Protein 2X4K (pdb7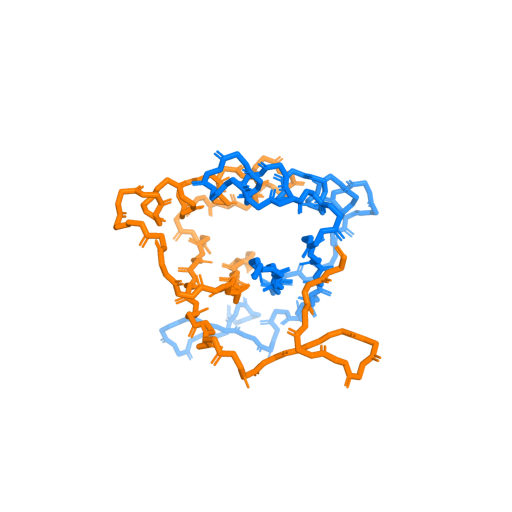0)

Solvent-accessible surface area: 7138 Å² total; per-residue (Å²): 84,31,14,0,56,0,36,0,84,0,33,71,62,59,55,114,102,58,42,129,56,0,56,50,46,0,12,56,3,0,60,142,14,4,59,4,75,99,127,1,18,64,28,77,43,73,81,27,117,44,65,129,17,34,85,99,83,87,106,60,56,129,81,22,16,0,57,0,34,0,82,0,31,87,48,73,48,115,121,56,29,150,74,0,58,44,44,0,11,58,5,0,62,148,10,8,58,4,115,110,179,20,18,78,27,76,40,75,76,30,118,84,102,131,34,38,52,99,87,82,165,143,14,92

Structure (mmCIF, N/CA/C/O backbone):
data_2X4K
#
_entry.id   2X4K
#
_cell.length_a   50.190
_cell.length_b   50.190
_cell.length_c   150.620
_cell.angle_alpha   90.00
_cell.angle_beta   90.00
_cell.angle_gamma   120.00
#
_symmetry.space_group_name_H-M   'P 63 2 2'
#
loop_
_entity.id
_entity.type
_entity.pdbx_description
1 polymer '4-OXALOCROTONATE TAUTOMERASE'
2 non-polymer 'PHOSPHATE ION'
3 non-polymer 'ZINC ION'
4 non-polymer 'ACETATE ION'
5 water water
#
loop_
_atom_site.group_PDB
_atom_site.id
_atom_site.type_symbol
_atom_site.label_atom_id
_atom_site.label_alt_id
_atom_site.label_comp_id
_atom_site.label_asym_id
_atom_site.label_entity_id
_atom_site.label_seq_id
_atom_site.pdbx_PDB_ins_code
_atom_site.Cartn_x
_atom_site.Cartn_y
_atom_site.Cartn_z
_atom_site.occupancy
_atom_site.B_iso_or_equiv
_atom_site.auth_seq_id
_atom_site.auth_comp_id
_atom_site.auth_asym_id
_atom_site.auth_atom_id
_atom_site.pdbx_PDB_model_num
ATOM 1 N N . SER A 1 1 ? 21.293 31.429 31.369 1.00 21.48 0 SER A N 1
ATOM 2 C CA . SER A 1 1 ? 20.211 31.527 30.344 1.00 20.86 0 SER A CA 1
ATOM 3 C C . SER A 1 1 ? 20.205 30.271 29.451 1.00 19.52 0 SER A C 1
ATOM 4 O O . SER A 1 1 ? 21.254 29.726 29.124 1.00 19.20 0 SER A O 1
ATOM 7 N N . MET A 1 2 ? 19.012 29.883 29.004 1.00 18.32 1 MET A N 1
ATOM 8 C CA A MET A 1 2 ? 18.721 28.492 28.595 0.50 17.27 1 MET A CA 1
ATOM 9 C CA B MET A 1 2 ? 18.706 28.502 28.593 0.50 17.56 1 MET A CA 1
ATOM 10 C C . MET A 1 2 ? 19.342 27.936 27.306 1.00 16.63 1 MET A C 1
ATOM 11 O O . MET A 1 2 ? 19.537 26.729 27.198 1.00 17.12 1 MET A O 1
ATOM 20 N N . MET A 1 3 ? 19.622 28.789 26.334 1.00 16.22 2 MET A N 1
ATOM 21 C CA . MET A 1 3 ? 20.165 28.408 25.004 1.00 12.94 2 MET A CA 1
ATOM 22 C C . MET A 1 3 ? 19.836 27.005 24.429 1.00 11.12 2 MET A C 1
ATOM 23 O O . MET A 1 3 ? 20.736 26.195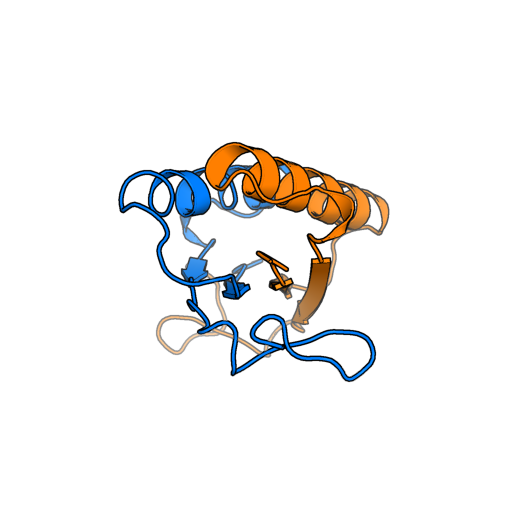 24.181 1.00 11.20 2 MET A O 1
ATOM 28 N N . PRO A 1 4 ? 18.551 26.719 24.179 1.00 9.89 3 PRO A N 1
ATOM 29 C CA . PRO A 1 4 ? 18.236 25.390 23.678 1.00 9.59 3 PRO A CA 1
ATOM 30 C C . PRO A 1 4 ? 18.797 25.114 22.276 1.00 9.46 3 PRO A C 1
ATOM 31 O O . PRO A 1 4 ? 18.743 25.971 21.389 1.00 9.75 3 PRO A O 1
ATOM 35 N N . ILE A 1 5 ? 19.357 23.924 22.108 1.00 8.98 4 ILE A N 1
ATOM 36 C CA . ILE A 1 5 ? 19.851 23.458 20.828 1.00 10.09 4 ILE A CA 1
ATOM 37 C C . ILE A 1 5 ? 19.144 22.156 20.528 1.00 9.17 4 ILE A C 1
ATOM 38 O O . ILE A 1 5 ? 19.295 21.181 21.259 1.00 8.94 4 ILE A O 1
ATOM 43 N N . VAL A 1 6 ? 18.363 22.163 19.457 1.00 9.04 5 VAL A N 1
ATOM 44 C CA . VAL A 1 6 ? 17.554 21.037 19.072 1.00 8.97 5 VAL A CA 1
ATOM 45 C C . VAL A 1 6 ? 18.133 20.427 17.813 1.00 8.25 5 VAL A C 1
ATOM 46 O O . VAL A 1 6 ? 18.455 21.140 16.860 1.00 10.46 5 VAL A O 1
ATOM 50 N N . ASN A 1 7 ? 18.278 19.108 17.825 1.00 7.25 6 ASN A N 1
ATOM 51 C CA . ASN A 1 7 ? 18.705 18.357 16.667 1.00 7.65 6 ASN A CA 1
ATOM 52 C C . ASN A 1 7 ? 17.589 17.387 16.308 1.00 7.50 6 ASN A C 1
ATOM 53 O O . ASN A 1 7 ? 17.111 16.647 17.169 1.00 9.14 6 ASN A O 1
ATOM 58 N N . VAL A 1 8 ? 17.143 17.420 15.058 1.00 7.59 7 VAL A N 1
ATOM 59 C CA . VAL A 1 8 ? 16.095 16.522 14.605 1.00 8.29 7 VAL A CA 1
ATOM 60 C C . VAL A 1 8 ? 16.656 15.634 13.503 1.00 8.24 7 VAL A C 1
ATOM 61 O O . VAL A 1 8 ? 17.001 16.118 12.430 1.00 9.35 7 VAL A O 1
ATOM 65 N N . LYS A 1 9 ? 16.750 14.338 13.770 1.00 8.27 8 LYS A N 1
ATOM 66 C CA . LYS A 1 9 ? 17.122 13.355 12.762 1.00 8.56 8 LYS A CA 1
ATOM 67 C C . LYS A 1 9 ? 15.851 12.739 12.226 1.00 9.09 8 LYS A C 1
ATOM 68 O O . LYS A 1 9 ? 15.021 12.280 13.001 1.00 9.89 8 LYS A O 1
ATOM 74 N N . LEU A 1 10 ? 15.685 12.723 10.909 1.00 8.83 9 LEU A N 1
ATOM 75 C CA . LEU A 1 10 ? 14.503 12.092 10.340 1.00 9.92 9 LEU A CA 1
ATOM 76 C C . LEU A 1 10 ? 14.769 11.658 8.910 1.00 9.57 9 LEU A C 1
ATOM 77 O O . LEU A 1 10 ? 15.761 12.030 8.303 1.00 9.65 9 LEU A O 1
ATOM 82 N N . LEU A 1 11 ? 13.864 10.846 8.391 1.00 10.66 10 LEU A N 1
ATOM 83 C CA . LEU A 1 11 ? 13.977 10.310 7.046 1.00 11.09 10 LEU A CA 1
ATOM 84 C C . LEU A 1 11 ? 14.085 11.421 6.013 1.00 11.14 10 LEU A C 1
ATOM 85 O O . LEU A 1 11 ? 13.333 12.393 6.064 1.00 11.97 10 LEU A O 1
ATOM 90 N N . GLU A 1 12 ? 14.995 11.253 5.062 1.00 11.29 11 GLU A N 1
ATOM 91 C CA . GLU A 1 12 ? 15.172 12.220 3.987 1.00 13.00 11 GLU A CA 1
ATOM 92 C C . GLU A 1 12 ? 13.943 12.341 3.095 1.00 13.77 11 GLU A C 1
ATOM 93 O O . GLU A 1 12 ? 13.059 11.485 3.103 1.00 14.21 11 GLU A O 1
ATOM 99 N N . GLY A 1 13 ? 13.918 13.417 2.321 1.00 15.36 12 GLY A N 1
ATOM 100 C CA . GLY A 1 13 ? 12.877 13.635 1.330 1.00 15.94 12 GLY A CA 1
ATOM 101 C C . GLY A 1 13 ? 11.765 14.550 1.797 1.00 16.91 12 GLY A C 1
ATOM 102 O O . GLY A 1 13 ? 10.729 14.643 1.144 1.00 17.67 12 GLY A O 1
ATOM 103 N N . ARG A 1 14 ? 11.972 15.246 2.906 1.00 17.72 13 ARG A N 1
ATOM 104 C CA . ARG A 1 14 ? 10.965 16.182 3.393 1.00 18.79 13 ARG A CA 1
ATOM 105 C C . ARG A 1 14 ? 10.898 17.376 2.443 1.00 18.63 13 ARG A C 1
ATOM 106 O O . ARG A 1 14 ? 11.904 17.762 1.866 1.00 18.12 13 ARG A O 1
ATOM 114 N N . SER A 1 15 ? 9.710 17.953 2.271 1.00 18.29 14 SER A N 1
ATOM 115 C CA . SER A 1 15 ? 9.560 19.152 1.444 1.00 17.88 14 SER A CA 1
ATOM 116 C C . SER A 1 15 ? 10.160 20.351 2.161 1.00 17.11 14 SER A C 1
ATOM 117 O O . SER A 1 15 ? 10.301 20.334 3.384 1.00 16.26 14 SER A O 1
ATOM 120 N N . ASP A 1 16 ? 10.501 21.394 1.411 1.00 17.17 15 ASP A N 1
ATOM 121 C CA . ASP A 1 16 ? 11.055 22.602 2.016 1.00 16.78 15 ASP A CA 1
ATOM 122 C C . ASP A 1 16 ? 10.059 23.218 2.998 1.00 16.14 15 ASP A C 1
ATOM 123 O O . ASP A 1 16 ? 10.461 23.731 4.038 1.00 15.62 15 ASP A O 1
ATOM 128 N N . GLU A 1 17 ? 8.766 23.158 2.668 1.00 15.93 16 GLU A N 1
ATOM 129 C CA . GLU A 1 17 ? 7.731 23.704 3.547 1.00 16.33 16 GLU A CA 1
ATOM 130 C C . GLU A 1 17 ? 7.592 22.883 4.823 1.00 15.32 16 GLU A C 1
ATOM 131 O O . GLU A 1 17 ? 7.420 23.447 5.903 1.00 14.53 16 GLU A O 1
ATOM 137 N N . GLN A 1 18 ? 7.659 21.559 4.710 1.00 15.29 17 GLN A N 1
ATOM 138 C CA . GLN A 1 18 ? 7.646 20.701 5.899 1.00 15.55 17 GLN A CA 1
ATOM 139 C C . GLN A 1 18 ? 8.812 21.040 6.835 1.00 14.50 17 GLN A C 1
ATOM 140 O O . GLN A 1 18 ? 8.619 21.132 8.044 1.00 14.45 17 GLN A O 1
ATOM 146 N N A LEU A 1 19 ? 10.007 21.222 6.258 0.50 14.37 18 LEU A N 1
ATOM 147 N N B LEU A 1 19 ? 10.000 21.258 6.293 0.50 14.01 18 LEU A N 1
ATOM 148 C CA A LEU A 1 19 ? 11.212 21.635 6.999 0.50 13.85 18 LEU A CA 1
ATOM 149 C CA B LEU A 1 19 ? 11.140 21.579 7.138 0.50 13.18 18 LEU A CA 1
ATOM 150 C C A LEU A 1 19 ? 11.003 22.986 7.675 0.50 12.99 18 LEU A C 1
ATOM 151 C C B LEU A 1 19 ? 11.064 23.019 7.680 0.50 12.71 18 LEU A C 1
ATOM 152 O O A LEU A 1 19 ? 11.301 23.154 8.859 0.50 12.35 18 LEU A O 1
ATOM 153 O O B LEU A 1 19 ? 11.496 23.274 8.808 0.50 12.23 18 LEU A O 1
ATOM 162 N N . LYS A 1 20 ? 10.497 23.946 6.906 1.00 12.94 19 LYS A N 1
ATOM 163 C CA . LYS A 1 20 ? 10.241 25.298 7.402 1.00 12.78 19 LYS A CA 1
ATOM 164 C C . LYS A 1 20 ? 9.305 25.247 8.611 1.00 11.72 19 LYS A C 1
ATOM 165 O O . LYS A 1 20 ? 9.583 25.840 9.655 1.00 11.51 19 LYS A O 1
ATOM 171 N N . ASN A 1 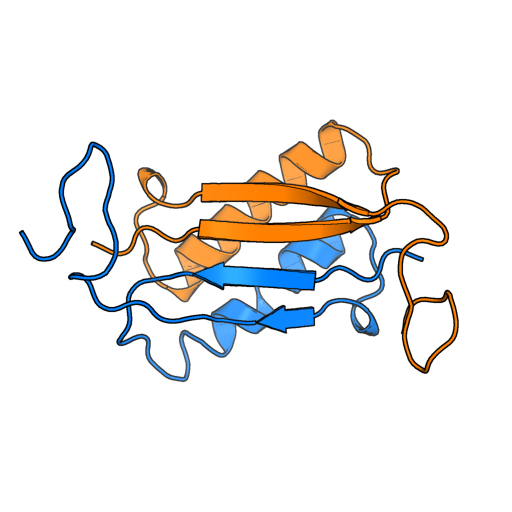21 ? 8.214 24.508 8.465 1.00 11.48 20 ASN A N 1
ATOM 172 C CA . ASN A 1 21 ? 7.223 24.384 9.519 1.00 11.40 20 ASN A CA 1
ATOM 173 C C . ASN A 1 21 ? 7.765 23.626 10.722 1.00 10.61 20 ASN A C 1
ATOM 174 O O . ASN A 1 21 ? 7.476 23.997 11.854 1.00 10.43 20 ASN A O 1
ATOM 179 N N . LEU A 1 22 ? 8.543 22.572 10.485 1.00 10.45 21 LEU A N 1
ATOM 180 C CA . LEU A 1 22 ? 9.166 21.830 11.574 1.00 10.50 21 LEU A CA 1
ATOM 181 C C . LEU A 1 22 ? 10.024 22.754 12.434 1.00 10.09 21 LEU A C 1
ATOM 182 O O . LEU A 1 22 ? 9.932 22.741 13.664 1.00 9.91 21 LEU A O 1
ATOM 187 N N . VAL A 1 23 ? 10.861 23.563 11.793 1.00 10.09 22 VAL A N 1
ATOM 188 C CA . VAL A 1 23 ? 11.720 24.479 12.544 1.00 10.13 22 VAL A CA 1
ATOM 189 C C . VAL A 1 23 ? 10.887 25.468 13.367 1.00 9.96 22 VAL A C 1
ATOM 190 O O . VAL A 1 23 ? 11.182 25.705 14.535 1.00 10.00 22 VAL A O 1
ATOM 194 N N . SER A 1 24 ? 9.842 26.036 12.773 1.00 9.70 23 SER A N 1
ATOM 195 C CA . SER A 1 24 ? 9.020 27.003 13.492 1.00 9.93 23 SER A CA 1
ATOM 196 C C . SER A 1 24 ? 8.234 26.372 14.637 1.00 8.80 23 SER A C 1
ATOM 197 O O . SER A 1 24 ? 8.219 26.902 15.746 1.00 8.56 23 SER A O 1
ATOM 200 N N . GLU A 1 25 ? 7.588 25.241 14.370 1.00 8.62 24 GLU A N 1
ATOM 201 C CA . GLU A 1 25 ? 6.720 24.600 15.366 1.00 8.69 24 GLU A CA 1
ATOM 202 C C . GLU A 1 25 ? 7.524 23.959 16.494 1.00 7.98 24 GLU A C 1
ATOM 203 O O . GLU A 1 25 ? 7.091 23.991 17.647 1.00 8.00 24 GLU A O 1
ATOM 209 N N . VAL A 1 26 ? 8.680 23.362 16.196 1.00 7.90 25 VAL A N 1
ATOM 210 C CA A VAL A 1 26 ? 9.540 22.826 17.249 0.50 7.38 25 VAL A CA 1
ATOM 211 C CA B VAL A 1 26 ? 9.519 22.828 17.270 0.50 8.19 25 VAL A CA 1
ATOM 212 C C . VAL A 1 26 ? 10.023 23.970 18.145 1.00 7.37 25 VAL A C 1
ATOM 213 O O . VAL A 1 26 ? 10.106 23.831 19.368 1.00 7.33 25 VAL A O 1
ATOM 220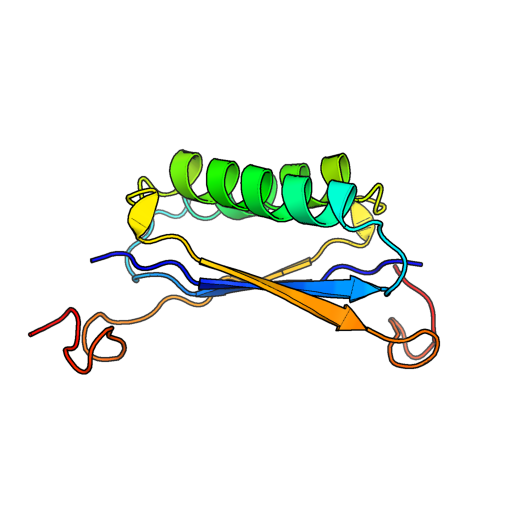 N N . THR A 1 27 ? 10.349 25.103 17.533 1.00 7.28 26 THR A N 1
ATOM 221 C CA . THR A 1 27 ? 10.763 26.276 18.306 1.00 7.35 26 THR A CA 1
ATOM 222 C C . THR A 1 27 ? 9.632 26.742 19.220 1.00 7.14 26 THR A C 1
ATOM 223 O O . THR A 1 27 ? 9.863 26.995 20.398 1.00 7.70 26 THR A O 1
ATOM 227 N N . ASP A 1 28 ? 8.411 26.808 18.691 1.00 7.79 27 ASP A N 1
ATOM 228 C CA . ASP A 1 28 ? 7.241 27.156 19.497 1.00 8.21 27 ASP A CA 1
ATOM 229 C C . ASP A 1 28 ? 7.121 26.225 20.696 1.00 7.55 27 ASP A C 1
ATOM 230 O O . ASP A 1 28 ? 6.843 26.669 21.810 1.00 8.25 27 ASP A O 1
ATOM 235 N N . ALA A 1 29 ? 7.270 24.928 20.450 1.00 7.60 28 ALA A N 1
ATOM 236 C CA . ALA A 1 29 ? 7.130 23.915 21.491 1.00 7.62 28 ALA A CA 1
ATOM 237 C C . ALA A 1 29 ? 8.149 24.093 22.605 1.00 7.27 28 ALA A C 1
ATOM 238 O O . ALA A 1 29 ? 7.812 24.009 23.786 1.00 7.72 28 ALA A O 1
ATOM 240 N N . VAL A 1 30 ? 9.406 24.308 22.232 1.00 7.02 29 VAL A N 1
ATOM 241 C CA . VAL A 1 30 ? 10.466 24.508 23.217 1.00 7.39 29 VAL A CA 1
ATOM 242 C C . VAL A 1 30 ? 10.189 25.783 24.016 1.00 7.40 29 VAL A C 1
ATOM 243 O O . VAL A 1 30 ? 10.260 25.795 25.247 1.00 8.31 29 VAL A O 1
ATOM 247 N N . GLU A 1 31 ? 9.849 26.850 23.308 1.00 7.55 30 GLU A N 1
ATOM 248 C CA . GLU A 1 31 ? 9.613 28.138 23.948 1.00 8.29 30 GLU A CA 1
ATOM 249 C C . GLU A 1 31 ? 8.493 28.061 24.979 1.00 8.64 30 GLU A C 1
ATOM 250 O O . GLU A 1 31 ? 8.643 28.530 26.105 1.00 9.56 30 GLU A O 1
ATOM 256 N N . LYS A 1 32 ? 7.357 27.487 24.598 1.00 8.60 31 LYS A N 1
ATOM 257 C CA . LYS A 1 32 ? 6.201 27.541 25.476 1.00 9.98 31 LYS A CA 1
ATOM 258 C C . LYS A 1 32 ? 6.342 26.621 26.679 1.00 9.36 31 LYS A C 1
ATOM 259 O O . LYS A 1 32 ? 5.791 26.915 27.727 1.00 10.95 31 LYS A O 1
ATOM 265 N N . THR A 1 33 ? 7.079 25.521 26.549 1.00 8.97 32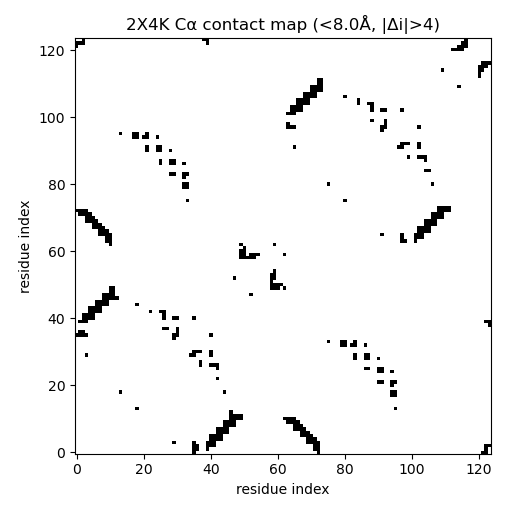 THR A N 1
ATOM 266 C CA . THR A 1 33 ? 7.150 24.546 27.634 1.00 8.99 32 THR A CA 1
ATOM 267 C C . THR A 1 33 ? 8.281 24.824 28.611 1.00 9.97 32 THR A C 1
ATOM 268 O O . THR A 1 33 ? 8.207 24.392 29.759 1.00 10.71 32 THR A O 1
ATOM 272 N N . THR A 1 34 ? 9.312 25.544 28.171 1.00 10.07 33 THR A N 1
ATOM 273 C CA . THR A 1 34 ? 10.476 25.830 29.006 1.00 11.33 33 THR A CA 1
ATOM 274 C C . THR A 1 34 ? 10.602 27.288 29.436 1.00 11.93 33 THR A C 1
ATOM 275 O O . THR A 1 34 ? 11.291 27.577 30.403 1.00 13.31 33 THR A O 1
ATOM 279 N N . GLY A 1 35 ? 9.961 28.203 28.716 1.00 12.35 34 GLY A N 1
ATOM 280 C CA . GLY A 1 35 ? 10.126 29.624 28.974 1.00 13.16 34 GLY A CA 1
ATOM 281 C C . GLY A 1 35 ? 11.408 30.201 28.398 1.00 13.09 34 GLY A C 1
ATOM 282 O O . GLY A 1 35 ? 11.749 31.340 28.698 1.00 14.49 34 GLY A O 1
ATOM 283 N N . ALA A 1 36 ? 12.116 29.438 27.563 1.00 12.46 35 ALA A N 1
ATOM 284 C CA . ALA A 1 36 ? 13.318 29.949 26.909 1.00 12.53 35 ALA A CA 1
ATOM 285 C C . ALA A 1 36 ? 12.972 31.121 26.005 1.00 12.49 35 ALA A C 1
ATOM 286 O O . ALA A 1 36 ? 11.921 31.131 25.361 1.00 12.75 35 ALA A O 1
ATOM 288 N N . ASN A 1 37 ? 13.868 32.104 25.964 1.00 13.04 36 ASN A N 1
ATOM 289 C CA . ASN A 1 37 ? 13.773 33.194 25.001 1.00 13.46 36 ASN A CA 1
ATOM 290 C C . ASN A 1 37 ? 13.842 32.632 23.593 1.00 12.01 36 ASN A C 1
ATOM 291 O O . ASN A 1 37 ? 14.734 31.845 23.292 1.00 12.12 36 ASN A O 1
ATOM 296 N N . ARG A 1 38 ? 12.926 33.054 22.727 1.00 11.71 37 ARG A N 1
ATOM 297 C CA . ARG A 1 38 ? 12.866 32.499 21.386 1.00 11.19 37 ARG A CA 1
ATOM 298 C C . ARG A 1 38 ? 14.175 32.693 20.616 1.00 11.37 37 ARG A C 1
ATOM 299 O O . ARG A 1 38 ? 14.583 31.822 19.864 1.00 11.50 37 ARG A O 1
ATOM 307 N N . GLN A 1 39 ? 14.837 33.828 20.825 1.00 12.31 38 GLN A N 1
ATOM 308 C CA . GLN A 1 39 ? 16.081 34.142 20.115 1.00 13.63 38 GLN A CA 1
ATOM 309 C C . GLN A 1 39 ? 17.251 33.226 20.501 1.00 13.01 38 GLN A C 1
ATOM 310 O O . GLN A 1 39 ? 18.288 33.223 19.836 1.00 14.54 38 GLN A O 1
ATOM 316 N N . ALA A 1 40 ? 17.087 32.477 21.586 1.00 11.56 39 ALA A N 1
ATOM 317 C CA . ALA A 1 40 ? 18.115 31.560 22.058 1.00 11.34 39 ALA A CA 1
ATOM 318 C C . ALA A 1 40 ? 17.840 30.114 21.647 1.00 10.27 39 ALA A C 1
ATOM 319 O O . ALA A 1 40 ? 18.590 29.220 22.047 1.00 10.00 39 ALA A O 1
ATOM 321 N N . ILE A 1 41 ? 16.787 29.880 20.856 1.00 8.94 40 ILE A N 1
ATOM 322 C CA . ILE A 1 41 ? 16.392 28.517 20.491 1.00 8.54 40 ILE A CA 1
ATOM 323 C C . ILE A 1 41 ? 16.871 28.227 19.074 1.00 8.24 40 ILE A C 1
ATOM 324 O O . ILE A 1 41 ? 16.504 28.928 18.132 1.00 8.87 40 ILE A O 1
ATOM 329 N N . HIS A 1 42 ? 17.672 27.174 18.944 1.00 8.27 41 HIS A N 1
ATOM 330 C CA . HIS A 1 42 ? 18.322 26.800 17.697 1.00 8.65 41 HIS A CA 1
ATOM 331 C C . HIS A 1 42 ? 17.852 25.423 17.275 1.00 8.64 41 HIS A C 1
ATOM 332 O O . HIS A 1 42 ? 17.734 24.535 18.117 1.00 9.17 41 HIS A O 1
ATOM 339 N N . VAL A 1 43 ? 17.611 25.236 15.981 1.00 8.50 42 VAL A N 1
ATOM 340 C CA . VAL A 1 43 ? 17.169 23.952 15.462 1.00 8.72 42 VAL A CA 1
ATOM 341 C C . VAL A 1 43 ? 18.026 23.550 14.274 1.00 8.66 42 VAL A C 1
ATOM 342 O O . VAL A 1 43 ? 18.253 24.348 13.365 1.00 9.87 42 VAL A O 1
ATOM 346 N N . VAL A 1 44 ? 18.495 22.309 14.291 1.00 7.84 43 VAL A N 1
ATOM 347 C CA . VAL A 1 44 ? 19.202 21.708 13.178 1.00 8.56 43 VAL A CA 1
ATOM 348 C C . VAL A 1 44 ? 18.473 20.441 12.767 1.00 8.20 43 VAL A C 1
ATOM 349 O O . VAL A 1 44 ? 18.100 19.643 13.622 1.00 9.01 43 VAL A O 1
ATOM 353 N N . ILE A 1 45 ? 18.281 20.286 11.460 1.00 8.77 44 ILE A N 1
ATOM 354 C CA A ILE A 1 45 ? 17.658 19.101 10.898 0.50 9.26 44 ILE A CA 1
ATOM 355 C CA B ILE A 1 45 ? 17.650 19.111 10.875 0.50 9.36 44 ILE A CA 1
ATOM 356 C C . ILE A 1 45 ? 18.717 18.290 10.160 1.00 9.39 44 ILE A C 1
ATOM 357 O O . ILE A 1 45 ? 19.463 18.827 9.337 1.00 10.69 44 ILE A O 1
ATOM 366 N N . GLU A 1 46 ? 18.789 16.999 10.474 1.00 9.07 45 GLU A N 1
ATOM 367 C CA . GLU A 1 46 ? 19.668 16.066 9.788 1.00 9.87 45 GLU A CA 1
ATOM 368 C C . GLU A 1 46 ? 18.807 15.014 9.134 1.00 9.87 45 GLU A C 1
ATOM 369 O O . GLU A 1 46 ? 18.148 14.242 9.822 1.00 10.94 45 GLU A O 1
ATOM 375 N N . GLU A 1 47 ? 18.816 14.977 7.808 1.00 10.30 46 GLU A N 1
ATOM 376 C CA A GLU A 1 47 ? 18.047 13.986 7.076 0.50 10.85 46 GLU A CA 1
ATOM 377 C CA B GLU A 1 47 ? 18.054 13.981 7.078 0.50 11.02 46 GLU A CA 1
ATOM 378 C C . GLU A 1 47 ? 18.869 12.706 6.927 1.00 11.34 46 GLU A C 1
ATOM 379 O O . GLU A 1 47 ? 20.090 12.753 6.741 1.00 12.99 46 GLU A O 1
ATOM 390 N N . MET A 1 48 ? 18.191 11.567 7.031 1.00 11.22 47 MET A N 1
ATOM 391 C CA . MET A 1 48 ? 18.836 10.260 6.981 1.00 12.10 47 MET A CA 1
ATOM 392 C C . MET A 1 48 ? 18.280 9.424 5.848 1.00 12.19 47 MET A C 1
ATOM 393 O O . MET A 1 48 ? 17.070 9.377 5.632 1.00 12.16 47 MET A O 1
ATOM 398 N N . LYS A 1 49 ? 19.164 8.718 5.156 1.00 12.83 48 LYS A N 1
ATOM 399 C CA . LYS A 1 49 ? 18.735 7.710 4.193 1.00 13.83 48 LYS A CA 1
ATOM 400 C C . LYS A 1 49 ? 18.214 6.489 4.953 1.00 13.30 48 LYS A C 1
ATOM 401 O O . LYS A 1 49 ? 18.737 6.156 6.021 1.00 11.61 48 LYS A O 1
ATOM 407 N N . PRO A 1 50 ? 17.204 5.798 4.400 1.00 14.70 49 PRO A N 1
ATOM 408 C CA . PRO A 1 50 ? 16.608 4.653 5.092 1.00 15.02 49 PRO A CA 1
ATOM 409 C C . PRO A 1 50 ? 17.556 3.467 5.288 1.00 14.49 49 PRO A C 1
ATOM 410 O O . PRO A 1 50 ? 17.319 2.638 6.161 1.00 14.77 49 PRO A O 1
ATOM 414 N N . ASN A 1 51 ? 18.623 3.396 4.496 1.00 14.19 50 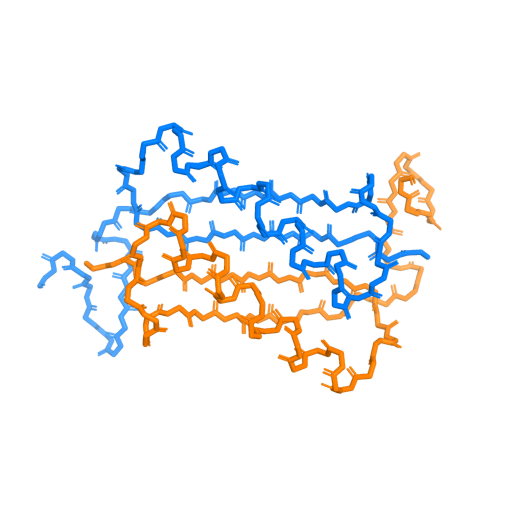ASN A N 1
ATOM 415 C CA . ASN A 1 51 ? 19.641 2.371 4.685 1.00 14.32 50 ASN A CA 1
ATOM 416 C C . ASN A 1 51 ? 20.699 2.764 5.735 1.00 13.03 50 ASN A C 1
ATOM 417 O O . ASN A 1 51 ? 21.670 2.023 5.937 1.00 13.55 50 ASN A O 1
ATOM 422 N N . HIS A 1 52 ? 20.491 3.893 6.427 1.00 12.06 51 HIS A N 1
ATOM 423 C CA A HIS A 1 52 ? 21.418 4.359 7.461 0.50 11.58 51 HIS A CA 1
ATOM 424 C CA B HIS A 1 52 ? 21.431 4.384 7.441 0.50 11.76 51 HIS A CA 1
ATOM 425 C C . HIS A 1 52 ? 20.825 4.394 8.854 1.00 11.14 51 HIS A C 1
ATOM 426 O O . HIS A 1 52 ? 21.439 4.915 9.773 1.00 11.65 51 HIS A O 1
ATOM 439 N N . TYR A 1 53 ? 19.632 3.840 9.039 1.00 10.73 52 TYR A N 1
ATOM 440 C CA . TYR A 1 53 ? 19.075 3.772 10.387 1.00 10.87 52 TYR A CA 1
ATOM 441 C C . TYR A 1 53 ? 18.080 2.651 10.547 1.00 11.14 52 TYR A C 1
ATOM 442 O O . TYR A 1 53 ? 17.523 2.140 9.575 1.00 11.68 52 TYR A O 1
ATOM 451 N N . GLY A 1 54 ? 17.869 2.269 11.795 1.00 11.17 53 GLY A N 1
ATOM 452 C CA . GLY A 1 54 ? 16.945 1.211 12.104 1.00 11.69 53 GLY A CA 1
ATOM 453 C C . GLY A 1 54 ? 16.596 1.136 13.566 1.00 10.89 53 GLY A C 1
ATOM 454 O O . GLY A 1 54 ? 17.112 1.892 14.395 1.00 10.40 53 GLY A O 1
ATOM 455 N N . VAL A 1 55 ? 15.679 0.220 13.848 1.00 11.16 54 VAL A N 1
ATOM 456 C CA . VAL A 1 55 ? 15.264 -0.097 15.197 1.00 11.12 54 VAL A CA 1
ATOM 457 C C . VAL A 1 55 ? 15.143 -1.616 15.274 1.00 10.96 54 VAL A C 1
ATOM 458 O O . VAL A 1 55 ? 14.866 -2.279 14.265 1.00 11.55 54 VAL A O 1
ATOM 462 N N . ALA A 1 56 ? 15.411 -2.160 16.456 1.00 10.71 55 ALA A N 1
ATOM 463 C CA . ALA A 1 56 ? 15.410 -3.604 16.673 1.00 11.08 55 ALA A CA 1
ATOM 464 C C . ALA A 1 56 ? 16.385 -4.345 15.756 1.00 11.25 55 ALA A C 1
ATOM 465 O O . ALA A 1 56 ? 16.213 -5.529 15.492 1.00 11.65 55 ALA A O 1
ATOM 467 N N . GLY A 1 57 ? 17.417 -3.647 15.287 1.00 10.55 56 GLY A N 1
ATOM 468 C CA . GLY A 1 57 ? 18.457 -4.271 14.477 1.00 11.14 56 GLY A CA 1
ATOM 469 C C . GLY A 1 57 ? 18.157 -4.357 12.998 1.00 12.11 56 GLY A C 1
ATOM 470 O O . GLY A 1 57 ? 18.955 -4.917 12.254 1.00 12.63 56 GLY A O 1
ATOM 471 N N . VAL A 1 58 ? 17.021 -3.808 12.571 1.00 13.14 57 VAL A N 1
ATOM 472 C CA . VAL A 1 58 ? 16.589 -3.879 11.177 1.00 14.55 57 VAL A CA 1
ATOM 473 C C . VAL A 1 58 ? 16.493 -2.468 10.610 1.00 14.26 57 VAL A C 1
ATOM 474 O O . VAL A 1 58 ? 15.853 -1.587 11.201 1.00 14.32 57 VAL A O 1
ATOM 478 N N . ARG A 1 59 ? 17.146 -2.255 9.471 1.00 14.74 58 ARG A N 1
ATOM 479 C CA . ARG A 1 59 ? 17.149 -0.945 8.832 1.00 15.24 58 ARG A CA 1
ATOM 480 C C . ARG A 1 59 ? 15.824 -0.711 8.138 1.00 16.22 58 ARG A C 1
ATOM 481 O O . ARG A 1 59 ? 15.183 -1.653 7.670 1.00 16.95 58 ARG A O 1
ATOM 489 N N . LYS A 1 60 ? 15.422 0.549 8.044 1.00 16.84 59 LYS A N 1
ATOM 490 C CA . LYS A 1 60 ? 14.184 0.879 7.347 1.00 18.32 59 LYS A CA 1
ATOM 491 C C . LYS A 1 60 ? 14.208 0.451 5.880 1.00 19.03 59 LYS A C 1
ATOM 492 O O . LYS A 1 60 ? 13.175 0.061 5.344 1.00 20.37 59 LYS A O 1
ATOM 498 N N . SER A 1 61 ? 15.376 0.490 5.242 1.00 18.97 60 SER A N 1
ATOM 499 C CA . SER A 1 61 ? 15.497 0.065 3.844 1.00 19.97 60 SER A CA 1
ATOM 500 C C . SER A 1 61 ? 15.253 -1.431 3.642 1.00 21.06 60 SER A C 1
ATOM 501 O O . SER A 1 61 ? 14.969 -1.858 2.529 1.00 22.03 60 SER A O 1
ATOM 504 N N . ASP A 1 62 ? 15.381 -2.223 4.705 1.00 21.57 61 ASP A N 1
ATOM 505 C CA . ASP A 1 62 ? 15.224 -3.673 4.611 1.00 23.00 61 ASP A CA 1
ATOM 506 C C . ASP A 1 62 ? 13.816 -4.129 4.999 1.00 23.99 61 ASP A C 1
ATOM 507 O O . ASP A 1 62 ? 12.938 -3.320 5.308 1.00 25.07 61 ASP A O 1
ATOM 513 N N . SER B 1 1 ? 10.643 3.982 6.823 1.00 23.31 0 SER B N 1
ATOM 514 C CA . SER B 1 1 ? 9.740 4.629 7.819 1.00 22.95 0 SER B CA 1
ATOM 515 C C . SER B 1 1 ? 10.461 5.786 8.523 1.00 21.82 0 SER B C 1
ATOM 516 O O . SER B 1 1 ? 11.658 5.719 8.753 1.00 21.70 0 SER B O 1
ATOM 519 N N . MET B 1 2 ? 9.695 6.807 8.909 1.00 21.00 1 MET B N 1
ATOM 520 C CA A MET B 1 2 ? 10.224 8.114 9.334 0.50 20.04 1 MET B CA 1
ATOM 521 C CA B MET B 1 2 ? 10.230 8.120 9.337 0.50 20.20 1 MET B CA 1
ATOM 522 C C . MET B 1 2 ? 11.200 8.136 10.533 1.00 19.03 1 MET B C 1
ATOM 523 O O . MET B 1 2 ? 12.262 8.775 10.472 1.00 19.79 1 MET B O 1
ATOM 532 N N . MET B 1 3 ? 10.812 7.482 11.621 1.00 19.53 2 MET B N 1
ATOM 533 C CA . MET B 1 3 ? 11.575 7.404 12.878 1.00 16.53 2 MET B CA 1
ATOM 534 C C . MET B 1 3 ? 12.304 8.683 13.338 1.00 13.34 2 MET B C 1
ATOM 535 O O . MET B 1 3 ? 13.523 8.665 13.528 1.00 13.22 2 MET B O 1
ATOM 540 N N . PRO B 1 4 ? 11.563 9.784 13.570 1.00 10.58 3 PRO B N 1
ATOM 541 C CA . PRO B 1 4 ? 12.283 10.964 14.037 1.00 9.69 3 PRO B CA 1
ATOM 542 C C . PRO B 1 4 ? 12.887 10.786 15.423 1.00 9.20 3 PRO B C 1
ATOM 543 O O . PRO B 1 4 ? 12.259 10.226 16.333 1.00 9.09 3 PRO B O 1
ATOM 547 N N . ILE B 1 5 ? 14.119 11.249 15.562 1.00 9.03 4 ILE B N 1
ATOM 548 C CA . ILE B 1 5 ? 14.789 11.297 16.858 1.00 10.10 4 ILE B CA 1
ATOM 549 C C . ILE B 1 5 ? 15.200 12.738 17.111 1.00 9.40 4 ILE B C 1
ATOM 550 O O . ILE B 1 5 ? 16.003 13.302 16.351 1.00 9.55 4 ILE B O 1
ATOM 555 N N . VAL B 1 6 ? 14.633 13.323 18.166 1.00 9.64 5 VAL B N 1
ATOM 556 C CA . VAL B 1 6 ? 14.878 14.711 18.502 1.00 9.62 5 VAL B CA 1
ATOM 557 C C . VAL B 1 6 ? 15.705 14.776 19.772 1.00 8.95 5 VAL B C 1
ATOM 558 O O . VAL B 1 6 ? 15.338 14.194 20.785 1.00 12.05 5 VAL B O 1
ATOM 562 N N . ASN B 1 7 ? 16.829 15.472 19.706 1.00 7.74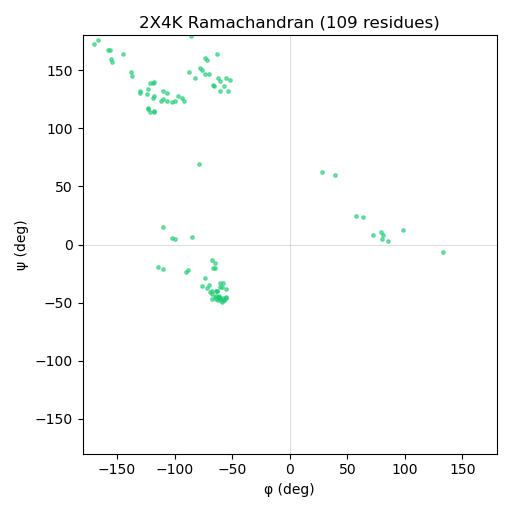 6 ASN B N 1
ATOM 563 C CA . ASN B 1 7 ? 17.658 15.748 20.867 1.00 7.71 6 ASN B CA 1
ATOM 564 C C . ASN B 1 7 ? 17.489 17.215 21.230 1.00 7.66 6 ASN B C 1
ATOM 565 O O . ASN B 1 7 ? 17.584 18.073 20.369 1.00 8.43 6 ASN B O 1
ATOM 570 N N . VAL B 1 8 ? 17.221 17.498 22.498 1.00 7.82 7 VAL B N 1
ATOM 571 C CA . VAL B 1 8 ? 17.113 18.870 22.970 1.00 8.26 7 VAL B CA 1
ATOM 572 C C . VAL B 1 8 ? 18.131 19.078 24.076 1.00 8.15 7 VAL B C 1
ATOM 573 O O . VAL B 1 8 ? 18.025 18.482 25.151 1.00 9.10 7 VAL B O 1
ATOM 577 N N . LYS B 1 9 ? 19.115 19.927 23.812 1.00 8.59 8 LYS B N 1
ATOM 578 C CA . LYS B 1 9 ? 20.082 20.343 24.820 1.00 9.30 8 LYS B CA 1
ATOM 579 C C . LYS B 1 9 ? 19.568 21.623 25.444 1.00 9.86 8 LYS B C 1
ATOM 580 O O . LYS B 1 9 ? 19.279 22.582 24.727 1.00 10.44 8 LYS B O 1
ATOM 586 N N . LEU B 1 10 ? 19.443 21.664 26.761 1.00 10.68 9 LEU B N 1
ATOM 587 C CA . LEU B 1 10 ? 19.043 22.917 27.401 1.00 12.28 9 LEU B CA 1
ATOM 588 C C . LEU B 1 10 ? 19.554 22.962 28.830 1.00 12.64 9 LEU B C 1
ATOM 589 O O . LEU B 1 10 ? 19.851 21.941 29.448 1.00 14.18 9 LEU B O 1
ATOM 594 N N . LEU B 1 11 ? 19.676 24.174 29.331 1.00 12.89 10 LEU B N 1
ATOM 595 C CA . LEU B 1 11 ? 20.171 24.405 30.666 1.00 13.05 10 LEU B CA 1
ATOM 596 C C . LEU B 1 11 ? 19.384 23.608 31.708 1.00 12.75 10 LEU B C 1
ATOM 597 O O . LEU B 1 11 ? 18.148 23.628 31.717 1.00 12.58 10 LEU B O 1
ATOM 602 N N . GLU B 1 12 ? 20.107 22.923 32.596 1.00 12.80 11 GLU B N 1
ATOM 603 C CA . GLU B 1 12 ? 19.499 22.248 33.742 1.00 13.49 11 GLU B CA 1
ATOM 604 C C . GLU B 1 12 ? 18.688 23.248 34.562 1.00 13.36 11 GLU B C 1
ATOM 605 O O . GLU B 1 12 ? 19.070 24.405 34.693 1.00 14.62 11 GLU B O 1
ATOM 611 N N . GLY B 1 13 ? 17.564 22.804 35.106 1.00 13.45 12 GLY B N 1
ATOM 612 C CA . GLY B 1 13 ? 16.755 23.654 35.965 1.00 13.39 12 GLY B CA 1
ATOM 613 C C . GLY B 1 13 ? 15.272 23.669 35.695 1.00 12.61 12 GLY B C 1
ATOM 614 O O . GLY B 1 13 ? 14.534 24.290 36.449 1.00 12.80 12 GLY B O 1
ATOM 615 N N . ARG B 1 14 ? 14.821 23.025 34.621 1.00 11.84 13 ARG B N 1
ATOM 616 C CA . ARG B 1 14 ? 13.387 22.866 34.411 1.00 11.75 13 ARG B CA 1
ATOM 617 C C . ARG B 1 14 ? 12.869 21.749 35.306 1.00 11.52 13 ARG B C 1
ATOM 618 O O . ARG B 1 14 ? 13.595 20.809 35.641 1.00 12.94 13 ARG B O 1
ATOM 626 N N . SER B 1 15 ? 11.603 21.844 35.686 1.00 11.32 14 SER B N 1
ATOM 627 C CA . SER B 1 15 ? 10.978 20.774 36.444 1.00 11.14 14 SER B CA 1
ATOM 628 C C . SER B 1 15 ? 10.687 19.574 35.558 1.00 11.10 14 SER B C 1
ATOM 629 O O . SER B 1 15 ? 10.596 19.692 34.332 1.00 11.09 14 SER B O 1
ATOM 632 N N . ASP B 1 16 ? 10.493 18.421 36.186 1.00 12.17 15 ASP B N 1
ATOM 633 C CA . ASP B 1 16 ? 10.064 17.235 35.447 1.00 12.68 15 ASP B CA 1
ATOM 634 C C . ASP B 1 16 ? 8.748 17.482 34.710 1.00 12.06 15 ASP B C 1
ATOM 635 O O . ASP B 1 16 ? 8.543 16.956 33.622 1.00 11.55 15 ASP B O 1
ATOM 640 N N . GLU B 1 17 ? 7.873 18.306 35.274 1.00 12.18 16 GLU B N 1
ATOM 641 C CA . GLU B 1 17 ? 6.592 18.598 34.635 1.00 12.12 16 GLU B CA 1
ATOM 642 C C . GLU B 1 17 ? 6.821 19.398 33.341 1.00 10.98 16 GLU B C 1
ATOM 643 O O . GLU B 1 17 ? 6.211 19.126 32.301 1.00 10.62 16 GLU B O 1
ATOM 649 N N . GLN B 1 18 ? 7.717 20.375 33.393 1.00 10.14 17 GLN B N 1
ATOM 650 C CA . GLN B 1 18 ? 8.078 21.136 32.202 1.00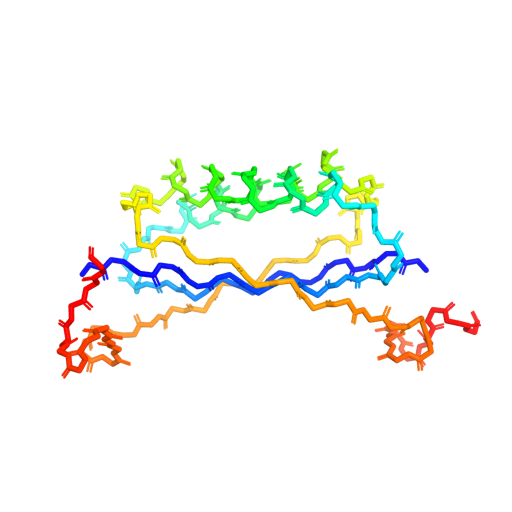 9.74 17 GLN B CA 1
ATOM 651 C C . GLN B 1 18 ? 8.722 20.237 31.149 1.00 9.60 17 GLN B C 1
ATOM 652 O O . GLN B 1 18 ? 8.425 20.362 29.959 1.00 9.33 17 GLN B O 1
ATOM 658 N N . LEU B 1 19 ? 9.574 19.312 31.576 1.00 9.80 18 LEU B N 1
ATOM 659 C CA . LEU B 1 19 ? 10.217 18.418 30.619 1.00 10.69 18 LEU B CA 1
ATOM 660 C C . LEU B 1 19 ? 9.200 17.422 30.020 1.00 10.81 18 LEU B C 1
ATOM 661 O O . LEU B 1 19 ? 9.283 17.100 28.840 1.00 11.17 18 LEU B O 1
ATOM 666 N N . LYS B 1 20 ? 8.226 16.974 30.811 1.00 11.19 19 LYS B N 1
ATOM 667 C CA . LYS B 1 20 ? 7.102 16.162 30.301 1.00 11.82 19 LYS B CA 1
ATOM 668 C C . LYS B 1 20 ? 6.359 16.897 29.189 1.00 10.44 19 LYS B C 1
ATOM 669 O O . LYS B 1 20 ? 6.082 16.343 28.120 1.00 10.83 19 LYS B O 1
ATOM 675 N N . ASN B 1 21 ? 6.053 18.161 29.445 1.00 9.65 20 ASN B N 1
ATOM 676 C CA . ASN B 1 21 ? 5.388 18.988 28.460 1.00 9.20 20 ASN B CA 1
ATOM 677 C C . ASN B 1 21 ? 6.260 19.199 27.235 1.00 8.13 20 ASN B C 1
ATOM 678 O O . ASN B 1 21 ? 5.753 19.178 26.120 1.00 8.16 20 ASN B O 1
ATOM 683 N N . LEU B 1 22 ? 7.558 19.406 27.439 1.00 7.88 21 LEU B N 1
ATOM 684 C CA . LEU B 1 22 ? 8.488 19.563 26.327 1.00 7.97 21 LEU B CA 1
ATOM 685 C C . LEU B 1 22 ? 8.467 18.333 25.407 1.00 8.09 21 LEU B C 1
ATOM 686 O O . LEU B 1 22 ? 8.373 18.460 24.185 1.00 8.60 21 LEU B O 1
ATOM 691 N N . VAL B 1 23 ? 8.512 17.142 25.995 1.00 8.67 22 VAL B N 1
ATOM 692 C CA . VAL B 1 23 ? 8.430 15.917 25.210 1.00 9.33 22 VAL B CA 1
ATOM 693 C C . VAL B 1 23 ? 7.120 15.860 24.415 1.00 9.25 22 VAL B C 1
ATOM 694 O O . VAL B 1 23 ? 7.134 15.585 23.211 1.00 9.37 22 VAL B O 1
ATOM 698 N N . SER B 1 24 ? 6.000 16.139 25.077 1.00 9.07 23 SER B N 1
ATOM 699 C CA . SER B 1 24 ? 4.704 16.103 24.412 1.00 9.48 23 SER B CA 1
ATOM 700 C C . SER B 1 24 ? 4.613 17.106 23.268 1.00 8.24 23 SER B C 1
ATOM 701 O O . SER B 1 24 ? 4.139 16.784 22.183 1.00 8.51 23 SER B O 1
ATOM 704 N N . GLU B 1 25 ? 5.061 18.331 23.513 1.00 7.94 24 GLU B N 1
ATOM 705 C CA . GLU B 1 25 ? 4.891 19.391 22.528 1.00 8.03 24 GLU B CA 1
ATOM 706 C C . GLU B 1 25 ? 5.867 19.282 21.369 1.00 7.25 24 GLU B C 1
ATOM 707 O O . GLU B 1 25 ? 5.501 19.577 20.233 1.00 7.43 24 GLU B O 1
ATOM 713 N N . VAL B 1 26 ? 7.096 18.845 21.624 1.00 7.30 25 VAL B N 1
ATOM 714 C CA . VAL B 1 26 ? 8.009 18.586 20.520 1.00 7.34 25 VAL B CA 1
ATOM 715 C C . VAL B 1 26 ? 7.446 17.455 19.655 1.00 7.43 25 VAL B C 1
ATOM 716 O O . VAL B 1 26 ? 7.504 17.516 18.433 1.00 7.77 25 VAL B O 1
ATOM 720 N N . THR B 1 27 ? 6.881 16.439 20.294 1.00 7.72 26 THR B N 1
ATOM 721 C CA . THR B 1 27 ? 6.269 15.341 19.556 1.00 8.58 26 THR B CA 1
ATOM 722 C C . THR B 1 27 ? 5.105 15.851 18.698 1.00 8.57 26 THR B C 1
ATOM 723 O O . THR B 1 27 ? 5.005 15.519 17.516 1.00 9.11 26 THR B O 1
ATOM 727 N N . ASP B 1 28 ? 4.242 16.677 19.282 1.00 8.40 27 ASP B N 1
ATOM 728 C CA . ASP B 1 28 ? 3.145 17.281 18.528 1.00 8.84 27 ASP B CA 1
ATOM 729 C C . ASP B 1 28 ? 3.675 18.037 17.308 1.00 8.59 27 ASP B C 1
ATOM 730 O O . ASP B 1 28 ? 3.130 17.926 16.214 1.00 9.54 27 ASP B O 1
ATOM 735 N N . ALA B 1 29 ? 4.736 18.812 17.500 1.00 7.94 28 ALA B N 1
ATOM 736 C CA . ALA B 1 29 ? 5.286 19.627 16.419 1.00 8.35 28 ALA B CA 1
ATOM 737 C C . ALA B 1 29 ? 5.815 18.763 15.281 1.00 8.56 28 ALA B C 1
ATOM 738 O O . ALA B 1 29 ? 5.596 19.063 14.110 1.00 9.07 28 ALA B O 1
ATOM 740 N N . VAL B 1 30 ? 6.539 17.704 15.625 1.00 8.30 29 VAL B N 1
ATOM 741 C CA . VAL B 1 30 ? 7.077 16.800 14.618 1.00 9.15 29 VAL B CA 1
ATOM 742 C C . VAL B 1 30 ? 5.951 16.084 13.868 1.00 9.82 29 VAL B C 1
ATOM 743 O O . VAL B 1 30 ? 5.970 15.995 12.639 1.00 10.43 29 VAL B O 1
ATOM 747 N N . GLU B 1 31 ? 4.968 15.588 14.601 1.00 10.23 30 GLU B N 1
ATOM 748 C CA . GLU B 1 31 ? 3.846 14.884 13.996 1.00 11.64 30 GLU B CA 1
ATOM 749 C C . GLU B 1 31 ? 3.081 15.783 13.019 1.00 11.91 30 GLU B C 1
ATOM 750 O O . GLU B 1 31 ? 2.769 15.376 11.902 1.00 12.97 30 GLU B O 1
ATOM 756 N N . LYS B 1 32 ? 2.803 17.012 13.438 1.00 11.80 31 LYS B N 1
ATOM 757 C CA . LYS B 1 32 ? 2.043 17.959 12.617 1.00 12.58 31 LYS B CA 1
ATOM 758 C C . LYS B 1 32 ? 2.756 18.301 11.314 1.00 12.85 31 LYS B C 1
ATOM 759 O O . LYS B 1 32 ? 2.156 18.297 10.239 1.00 14.26 31 LYS B O 1
ATOM 765 N N . THR B 1 33 ? 4.039 18.609 11.419 1.00 12.51 32 THR B N 1
ATOM 766 C CA . THR B 1 33 ? 4.742 19.250 10.325 1.00 12.79 32 THR B CA 1
ATOM 767 C C . THR B 1 33 ? 5.343 18.262 9.328 1.00 13.78 32 THR B C 1
ATOM 768 O O . THR B 1 33 ? 5.588 18.627 8.179 1.00 14.70 32 THR B O 1
ATOM 772 N N . THR B 1 34 ? 5.569 17.019 9.748 1.00 13.95 33 THR B N 1
ATOM 773 C CA . THR B 1 34 ? 6.186 16.015 8.878 1.00 15.05 33 THR B CA 1
ATOM 774 C C . THR B 1 34 ? 5.260 14.845 8.518 1.00 15.82 33 THR B C 1
ATOM 775 O O . THR B 1 34 ? 5.520 14.138 7.548 1.00 17.03 33 THR B O 1
ATOM 779 N N . GLY B 1 35 ? 4.201 14.634 9.298 1.00 16.05 34 GLY B N 1
ATOM 780 C CA . GLY B 1 35 ? 3.308 13.493 9.098 1.00 16.75 34 GLY B CA 1
ATOM 781 C C . GLY B 1 35 ? 3.821 12.184 9.682 1.00 16.75 34 GLY B C 1
ATOM 782 O O . GLY B 1 35 ? 3.232 11.128 9.457 1.00 17.57 34 GLY B O 1
ATOM 783 N N . ALA B 1 36 ? 4.911 12.239 10.443 1.00 16.47 35 ALA B N 1
ATOM 784 C CA . ALA B 1 36 ? 5.459 11.040 11.067 1.00 16.70 35 ALA B CA 1
ATOM 785 C C . ALA B 1 36 ? 4.454 10.398 12.016 1.00 17.38 35 ALA B C 1
ATOM 786 O O . ALA B 1 36 ? 3.728 11.105 12.719 1.00 17.23 35 ALA B O 1
ATOM 788 N N . ASN B 1 37 ? 4.408 9.065 12.022 1.00 18.21 36 ASN B N 1
ATOM 789 C CA A ASN B 1 37 ? 3.586 8.342 12.985 0.50 18.68 36 ASN B CA 1
ATOM 790 C CA B ASN B 1 37 ? 3.607 8.311 12.985 0.50 18.65 36 ASN B CA 1
ATOM 791 C C . ASN B 1 37 ? 4.070 8.649 14.399 1.00 18.14 36 ASN B C 1
ATOM 792 O O . ASN B 1 37 ? 5.270 8.590 14.683 1.00 17.73 36 ASN B O 1
ATOM 801 N N . ARG B 1 38 ? 3.130 8.984 15.284 1.00 18.57 37 ARG B N 1
ATOM 802 C CA . ARG B 1 38 ? 3.473 9.380 16.657 1.00 18.53 37 ARG B CA 1
ATOM 803 C C . ARG B 1 38 ? 4.309 8.326 17.382 1.00 17.76 37 ARG B C 1
ATOM 804 O O . ARG B 1 38 ? 5.234 8.666 18.115 1.00 17.08 37 ARG B O 1
ATOM 812 N N . GLN B 1 39 ? 3.997 7.052 17.155 1.00 17.94 38 GLN B N 1
ATOM 813 C CA . GLN B 1 39 ? 4.690 5.961 17.838 1.00 18.44 38 GLN B CA 1
ATOM 814 C C . GLN B 1 39 ? 6.170 5.864 17.461 1.00 16.80 38 GLN B C 1
ATOM 815 O O . GLN B 1 39 ? 6.936 5.200 18.157 1.00 18.25 38 GLN B O 1
ATOM 821 N N . ALA B 1 40 ? 6.558 6.520 16.368 1.00 14.71 39 ALA B N 1
ATOM 822 C CA . ALA B 1 40 ? 7.932 6.503 15.882 1.00 13.92 39 ALA B CA 1
ATOM 823 C C . ALA B 1 40 ? 8.716 7.773 16.211 1.00 12.03 39 ALA B C 1
ATOM 824 O O . ALA B 1 40 ? 9.847 7.916 15.755 1.00 11.25 39 ALA B O 1
ATOM 826 N N . ILE B 1 41 ? 8.128 8.696 16.977 1.00 10.79 40 ILE B N 1
ATOM 827 C CA . ILE B 1 41 ? 8.788 9.965 17.298 1.00 10.07 40 ILE B CA 1
ATOM 828 C C . ILE B 1 41 ? 9.402 9.873 18.698 1.00 9.56 40 ILE B C 1
ATOM 829 O O . ILE B 1 41 ? 8.701 9.591 19.669 1.00 10.61 40 ILE B O 1
ATOM 834 N N . HIS B 1 42 ? 10.707 10.121 18.780 1.00 9.56 41 HIS B N 1
ATOM 835 C CA . HIS B 1 42 ? 11.477 9.989 20.010 1.00 9.93 41 HIS B CA 1
ATOM 836 C C . HIS B 1 42 ? 12.054 11.338 20.386 1.00 9.63 41 HIS B C 1
ATOM 837 O O . HIS B 1 42 ? 12.522 12.065 19.517 1.00 10.35 41 HIS B O 1
ATOM 844 N N . VAL B 1 43 ? 12.041 11.654 21.676 1.00 9.60 42 VAL B N 1
ATOM 845 C CA . VAL B 1 43 ? 12.608 12.896 22.174 1.00 9.54 42 VAL B CA 1
ATOM 846 C C . VAL B 1 43 ? 13.533 12.579 23.344 1.00 9.47 42 VAL B C 1
ATOM 847 O O . VAL B 1 43 ? 13.150 11.856 24.262 1.00 11.18 42 VAL B O 1
ATOM 851 N N . VAL B 1 44 ? 14.750 13.119 23.309 1.00 8.94 43 VAL B N 1
ATOM 852 C CA . VAL B 1 44 ? 15.722 12.985 24.391 1.00 9.69 43 VAL B CA 1
ATOM 853 C C . VAL B 1 44 ? 16.130 14.386 24.821 1.00 9.17 43 VAL B C 1
ATOM 854 O O . VAL B 1 44 ? 16.481 15.217 23.987 1.00 9.12 43 VAL B O 1
ATOM 858 N N . ILE B 1 45 ? 16.065 14.644 26.120 1.00 9.79 44 ILE B N 1
ATOM 859 C CA . ILE B 1 45 ? 16.464 15.924 26.690 1.00 10.16 44 ILE B CA 1
ATOM 860 C C . ILE B 1 45 ? 17.799 15.735 27.408 1.00 10.46 44 ILE B C 1
ATOM 861 O O . ILE B 1 45 ? 17.937 14.889 28.286 1.00 11.93 44 ILE B O 1
ATOM 866 N N . GLU B 1 46 ? 18.784 16.524 27.001 1.00 10.65 45 GLU B N 1
ATOM 867 C CA . GLU B 1 46 ? 20.104 16.517 27.605 1.00 12.58 45 GLU B CA 1
ATOM 868 C C . GLU B 1 46 ? 20.294 17.828 28.322 1.00 13.44 45 GLU B C 1
ATOM 869 O O . GLU B 1 46 ? 20.215 18.882 27.712 1.00 13.68 45 GLU B O 1
ATOM 875 N N . GLU B 1 47 ? 20.583 17.779 29.612 1.00 14.80 46 GLU B N 1
ATOM 876 C CA . GLU B 1 47 ? 20.728 19.013 30.376 1.00 16.14 46 GLU B CA 1
ATOM 877 C C . GLU B 1 47 ? 22.167 19.516 30.407 1.00 16.39 46 GLU B C 1
ATOM 878 O O . GLU B 1 47 ? 23.080 18.802 30.824 1.00 17.85 46 GLU B O 1
ATOM 884 N N . MET B 1 48 ? 22.343 20.757 29.964 1.00 16.35 47 MET B N 1
ATOM 885 C CA . MET B 1 48 ? 23.627 21.441 30.011 1.00 15.86 47 MET B CA 1
ATOM 886 C C . MET B 1 48 ? 23.823 22.032 31.391 1.00 15.48 47 MET B C 1
ATOM 887 O O . MET B 1 48 ? 22.876 22.509 32.007 1.00 16.15 47 MET B O 1
ATOM 892 N N . LYS B 1 49 ? 25.055 22.011 31.880 1.00 15.39 48 LYS B N 1
ATOM 893 C CA . LYS B 1 49 ? 25.339 22.604 33.173 1.00 15.64 48 LYS B CA 1
ATOM 894 C C . LYS B 1 49 ? 25.666 24.080 33.022 1.00 14.94 48 LYS B C 1
ATOM 895 O O . LYS B 1 49 ? 26.220 24.502 31.998 1.00 14.02 48 LYS B O 1
ATOM 901 N N . PRO B 1 50 ? 25.322 24.876 34.045 1.00 16.24 49 PRO B N 1
ATOM 902 C CA . PRO B 1 50 ? 25.776 26.255 34.074 1.00 17.19 49 PRO B CA 1
ATOM 903 C C . PRO B 1 50 ? 27.284 26.320 33.874 1.00 16.57 49 PRO B C 1
ATOM 904 O O . PRO B 1 50 ? 28.015 25.446 34.358 1.00 16.20 49 PRO B O 1
ATOM 908 N N . ASN B 1 51 ? 27.735 27.327 33.134 1.00 16.85 50 ASN B N 1
ATOM 909 C CA . ASN B 1 51 ? 29.161 27.551 32.885 1.00 16.96 50 ASN B CA 1
ATOM 910 C C . ASN B 1 51 ? 29.796 26.545 31.925 1.00 15.13 50 ASN B C 1
ATOM 911 O O . ASN B 1 51 ? 31.012 26.562 31.734 1.00 16.27 50 ASN B O 1
ATOM 916 N N . HIS B 1 52 ? 28.979 25.697 31.297 1.00 13.70 51 HIS B N 1
ATOM 917 C CA . HIS B 1 52 ? 29.482 24.694 30.358 1.00 13.19 51 HIS B CA 1
ATOM 918 C C . HIS B 1 52 ? 29.110 24.997 28.917 1.00 12.71 51 HIS B C 1
ATOM 919 O O . HIS B 1 52 ? 29.200 24.120 28.066 1.00 13.57 51 HIS B O 1
ATOM 926 N N . TYR B 1 53 ? 28.680 26.218 28.631 1.00 12.85 52 TYR B N 1
ATOM 927 C CA . TYR B 1 53 ? 28.320 26.566 27.273 1.00 12.87 52 TYR B CA 1
ATOM 928 C C . TYR B 1 53 ? 28.386 28.066 27.099 1.00 13.31 52 TYR B C 1
ATOM 929 O O . TYR B 1 53 ? 28.469 28.812 28.078 1.00 14.93 52 TYR B O 1
ATOM 938 N N . GLY B 1 54 ? 28.345 28.510 25.852 1.00 13.19 53 GLY B N 1
ATOM 939 C CA . GLY B 1 54 ? 28.348 29.928 25.583 1.00 13.80 53 GLY B CA 1
ATOM 940 C C . GLY B 1 54 ? 28.066 30.262 24.144 1.00 13.35 53 GLY B C 1
ATOM 941 O O . GLY B 1 54 ? 27.971 29.388 23.293 1.00 12.54 53 GLY B O 1
ATOM 942 N N . VAL B 1 55 ? 27.906 31.552 23.893 1.00 13.94 54 VAL B N 1
ATOM 943 C CA . VAL B 1 55 ? 27.773 32.089 22.551 1.00 14.24 54 VAL B CA 1
ATOM 944 C C . VAL B 1 55 ? 28.630 33.349 22.502 1.00 14.54 54 VAL B C 1
ATOM 945 O O . VAL B 1 55 ? 28.758 34.057 23.503 1.00 15.54 54 VAL B O 1
ATOM 949 N N . ALA B 1 56 ? 29.249 33.605 21.355 1.00 14.62 55 ALA B N 1
ATOM 950 C CA . ALA B 1 56 ? 30.136 34.757 21.191 1.00 15.68 55 ALA B CA 1
ATOM 951 C C . ALA B 1 56 ? 31.369 34.691 22.092 1.00 16.03 55 ALA B C 1
ATOM 952 O O . ALA B 1 56 ? 31.981 35.715 22.392 1.00 17.37 55 ALA B O 1
ATOM 954 N N . GLY B 1 57 ? 31.737 33.482 22.504 1.00 15.77 56 GLY B N 1
ATOM 955 C CA . GLY B 1 57 ? 32.931 33.270 23.314 1.00 16.74 56 GLY B CA 1
ATOM 956 C C . GLY B 1 57 ? 32.761 33.570 24.791 1.00 18.03 56 GLY B C 1
ATOM 957 O O . GLY B 1 57 ? 33.734 33.498 25.541 1.00 18.84 56 GLY B O 1
ATOM 958 N N . VAL B 1 58 ? 31.536 33.896 25.205 1.00 18.87 57 VAL B N 1
ATOM 959 C CA A VAL B 1 58 ? 31.220 34.233 26.594 0.50 20.44 57 VAL B CA 1
ATOM 960 C CA B VAL B 1 58 ? 31.255 34.188 26.609 0.50 20.33 57 VAL B CA 1
ATOM 961 C C . VAL B 1 58 ? 30.166 33.262 27.120 1.00 20.15 57 VAL B C 1
ATOM 962 O O . VAL B 1 58 ? 29.322 32.786 26.358 1.00 19.26 57 VAL B O 1
ATOM 969 N N . ARG B 1 59 ? 30.199 32.992 28.421 1.00 21.56 58 ARG B N 1
ATOM 970 C CA . ARG B 1 59 ? 29.258 32.060 29.037 1.00 22.12 58 ARG B CA 1
ATOM 971 C C . ARG B 1 59 ? 27.900 32.717 29.272 1.00 23.73 58 ARG B C 1
ATOM 972 O O . ARG B 1 59 ? 27.501 32.971 30.410 1.00 25.31 58 ARG B O 1
ATOM 980 N N . LYS B 1 60 ? 27.206 32.996 28.170 1.00 24.11 59 LYS B N 1
ATOM 981 C CA . LYS B 1 60 ? 25.855 33.548 28.186 1.00 25.72 59 LYS B CA 1
ATOM 982 C C . LYS B 1 60 ? 25.080 32.969 27.009 1.00 25.01 59 LYS B C 1
ATOM 983 O O . LYS B 1 60 ? 25.674 32.402 26.088 1.00 23.81 59 LYS B O 1
ATOM 989 N N . SER B 1 61 ? 23.756 33.104 27.051 1.00 26.31 60 SER B N 1
ATOM 990 C CA . SER B 1 61 ? 22.902 32.731 25.925 1.00 26.27 60 SER B CA 1
ATOM 991 C C . SER B 1 61 ? 22.813 33.909 24.957 1.00 27.00 60 SER B C 1
ATOM 992 O O . SER B 1 61 ? 23.393 34.970 25.205 1.00 27.99 60 SER B O 1
ATOM 995 N N . ASP B 1 62 ? 22.081 33.725 23.859 1.00 26.87 61 ASP B N 1
ATOM 996 C CA . ASP B 1 62 ? 21.988 34.750 22.816 1.00 27.34 61 ASP B CA 1
ATOM 997 C C . ASP B 1 62 ? 21.340 36.032 23.332 1.00 29.92 61 ASP B C 1
ATOM 998 O O . ASP B 1 62 ? 20.238 36.012 23.883 1.00 31.63 61 ASP B O 1
#

B-factor: mean 15.2, std 8.97, range [6.39, 119.44]

InterPro domains:
  IPR004370 4-oxalocrotonate tautomerase-like domain [PF01361] (2-60)
  IPR014347 Tautomerase/MIF superfamily [G3DSA:3.30.429.10] (1-61)
  IPR014347 Tautomerase/MIF superfamily [SSF55331] (2-60)
  IPR018191 4-oxalocrotonate tautomerase [TIGR00013] (1-59)
  IPR018191 4-oxalocrotonate tautomerase [cd00491] (2-59)

Foldseek 3Di:
DCLAEEEAEEAPDDDPVRVVVVQVVVLVVCCVVPVDDSVSHHYHYHHDHQQGDDDPPDTSVD/DCQAEEEAEEAPDDDPVVVVVVQVVVLVVCCVPPVDDSVRHHYHYHHDYQPRDDDPPDRDDD

Sequence (124 aa):
SMMMPIVNVKLLEGRSDEQLLKNLVSEVVTDAVEKTTGANRQAIHVVIIEEEMKPNHHYGVAGVRKSDSMMMPIVNVKLLEGRSDEQLKNLVSEVTDAVEKTTGANNRQAIHVVIEEMKPNHYGVAGVVRKSD

Radius of gyration: 14.93 Å; Cα contacts (8 Å, |Δi|>4): 242; chains: 2; bounding box: 31×39×35 Å

Organism: Staphylococcus aureus (strain MRSA252) (NCBI:txid282458)

CATH classification: 3.30.429.10

Nearest PDB structures (foldseek):
  2x4k-assembly1_A  TM=1.016E+00  e=1.398E-11  Staphylococcus aureus
  2op8-assembly1_A  TM=9.679E-01  e=5.172E-08  Bacillus subtilis
  5cln-assembly2_I  TM=9.576E-01  e=5.123E-06  Pseudomonas putida
  4fdx-assembly1_B  TM=9.668E-01  e=7.257E-06  Methylibium petroleiphilum PM1
  6ogm-assembly2_G  TM=9.602E-01  e=2.725E-05  Burkholderia lata

Secondary structure (DSSP, 8-state):
----EEEEEEES---HHHHHHHHHHHHHHHHHHH---GGG-EEEEEEE-GGG-EETTEETT-/----EEEEEEES---HHHHHHHHHHHHHHHHHHH---GGG-EEEEEEEPTTS--BTTBSS--